Protein AF-A0A6P3I7I0-F1 (afdb_monomer_lite)

InterPro domains:
  IPR036640 ABC transporter type 1, transmembrane domain superfamily [G3DSA:1.20.1560.10] (42-127)

Sequence (130 aa):
MSDSVILRSVKKFGEDNHGFESDSSYNNDKKSKLQDEKKGGSSQVGFFRLFRFSSKIDICLMSMGSLCALLHGVAYPGVLLIFGTMTDVFIEYDMELQELSIPGKACVNNTIVWTNDSLNQNMTNGTRCG

pLDDT: mean 72.61, std 20.76, range [33.5, 97.12]

Structure (mmCIF, N/CA/C/O backbone):
data_AF-A0A6P3I7I0-F1
#
_entry.id   AF-A0A6P3I7I0-F1
#
loop_
_atom_site.group_PDB
_atom_site.id
_atom_site.type_symbol
_atom_site.label_atom_id
_atom_site.label_alt_id
_atom_site.label_comp_id
_atom_site.label_asym_id
_atom_site.label_entity_id
_atom_site.label_seq_id
_atom_site.pdbx_PDB_ins_code
_atom_site.Cartn_x
_atom_site.Cartn_y
_atom_site.Cartn_z
_atom_site.occupancy
_atom_site.B_iso_or_equiv
_atom_site.auth_seq_id
_atom_site.auth_comp_id
_atom_site.auth_asym_id
_atom_site.auth_atom_id
_atom_site.pdbx_PDB_model_num
ATOM 1 N N . MET A 1 1 ? -1.823 -31.974 49.900 1.00 43.22 1 MET A N 1
ATOM 2 C CA . MET A 1 1 ? -1.615 -32.634 48.596 1.00 43.22 1 MET A CA 1
ATOM 3 C C . MET A 1 1 ? -1.331 -31.533 47.602 1.00 43.22 1 MET A C 1
ATOM 5 O O . MET A 1 1 ? -2.140 -30.626 47.492 1.00 43.22 1 MET A O 1
ATOM 9 N N . SER A 1 2 ? -0.134 -31.533 47.029 1.00 45.78 2 SER A N 1
ATOM 10 C CA . SER A 1 2 ? 0.363 -30.468 46.161 1.00 45.78 2 SER A CA 1
ATOM 11 C C . SER A 1 2 ? -0.192 -30.670 44.753 1.00 45.78 2 SER A C 1
ATOM 13 O O . SER A 1 2 ? 0.120 -31.684 44.131 1.00 45.78 2 SER A O 1
ATOM 15 N N . ASP A 1 3 ? -1.012 -29.742 44.263 1.00 52.38 3 ASP A N 1
ATOM 16 C CA . ASP A 1 3 ? -1.465 -29.758 42.872 1.00 52.38 3 ASP A CA 1
ATOM 17 C C . ASP A 1 3 ? -0.254 -29.570 41.949 1.00 52.38 3 ASP A C 1
ATOM 19 O O . ASP A 1 3 ? 0.486 -28.587 42.038 1.00 52.38 3 ASP A O 1
ATOM 23 N N . SER A 1 4 ? -0.007 -30.556 41.088 1.00 59.31 4 SER A N 1
ATOM 24 C CA . SER A 1 4 ? 1.092 -30.532 40.128 1.00 59.31 4 SER A CA 1
ATOM 25 C C . SER A 1 4 ? 0.861 -29.422 39.103 1.00 59.31 4 SER A C 1
ATOM 27 O O . SER A 1 4 ? -0.061 -29.499 38.288 1.00 59.31 4 SER A O 1
ATOM 29 N N . VAL A 1 5 ? 1.712 -28.398 39.123 1.00 60.97 5 VAL A N 1
ATOM 30 C CA . VAL A 1 5 ? 1.717 -27.329 38.121 1.00 60.97 5 VAL A CA 1
ATOM 31 C C . VAL A 1 5 ? 2.202 -27.910 36.792 1.00 60.97 5 VAL A C 1
ATOM 33 O O . VAL A 1 5 ? 3.383 -28.211 36.622 1.00 60.97 5 VAL A O 1
ATOM 36 N N . ILE A 1 6 ? 1.288 -28.076 35.836 1.00 61.91 6 ILE A N 1
ATOM 37 C CA . ILE A 1 6 ? 1.632 -28.447 34.461 1.00 61.91 6 ILE A CA 1
ATOM 38 C C . ILE A 1 6 ? 2.199 -27.203 33.773 1.00 61.91 6 ILE A C 1
ATOM 40 O O . ILE A 1 6 ? 1.460 -26.361 33.262 1.00 61.91 6 ILE A O 1
ATOM 44 N N . LEU A 1 7 ? 3.526 -27.082 33.747 1.00 60.34 7 LEU A N 1
ATOM 45 C CA . LEU A 1 7 ? 4.205 -26.125 32.880 1.00 60.34 7 LEU A CA 1
ATOM 46 C C . LEU A 1 7 ? 4.083 -26.621 31.435 1.00 60.34 7 LEU A C 1
ATOM 48 O O . LEU A 1 7 ? 4.821 -27.503 30.993 1.00 60.34 7 LEU A O 1
ATOM 52 N N . ARG A 1 8 ? 3.125 -26.064 30.685 1.00 60.41 8 ARG A N 1
ATOM 53 C CA . ARG A 1 8 ? 3.056 -26.247 29.233 1.00 60.41 8 ARG A CA 1
ATOM 54 C C . ARG A 1 8 ? 4.246 -25.500 28.624 1.00 60.41 8 ARG A C 1
ATOM 56 O O . ARG A 1 8 ? 4.187 -24.293 28.419 1.00 60.41 8 ARG A O 1
ATOM 63 N N . SER A 1 9 ? 5.336 -26.229 28.388 1.00 60.62 9 SER A N 1
ATOM 64 C CA . SER A 1 9 ? 6.484 -25.756 27.612 1.00 60.62 9 SER A CA 1
ATOM 65 C C . SER A 1 9 ? 5.976 -25.195 26.287 1.00 60.62 9 SER A C 1
ATOM 67 O O . SER A 1 9 ? 5.319 -25.898 25.514 1.00 60.62 9 SER A O 1
ATOM 69 N N . VAL A 1 10 ? 6.220 -23.907 26.059 1.00 60.34 10 VAL A N 1
ATOM 70 C CA . VAL A 1 10 ? 5.887 -23.235 24.807 1.00 60.34 10 VAL A CA 1
ATOM 71 C C . VAL A 1 10 ? 6.867 -23.776 23.768 1.00 60.34 10 VAL A C 1
ATOM 73 O O . VAL A 1 10 ? 7.985 -23.284 23.621 1.00 60.34 10 VAL A O 1
ATOM 76 N N . LYS A 1 11 ? 6.498 -24.883 23.114 1.00 53.81 11 LYS A N 1
ATOM 77 C CA . LYS A 1 11 ? 7.267 -25.439 22.002 1.00 53.81 11 LYS A CA 1
ATOM 78 C C . LYS A 1 11 ? 7.316 -24.359 20.924 1.00 53.81 11 LYS A C 1
ATOM 80 O O . LYS A 1 11 ? 6.269 -23.938 20.443 1.00 53.81 11 LYS A O 1
ATOM 85 N N . LYS A 1 12 ? 8.539 -23.891 20.645 1.00 47.97 12 LYS A N 1
ATOM 86 C CA . LYS A 1 12 ? 8.916 -22.922 19.608 1.00 47.97 12 LYS A CA 1
ATOM 87 C C . LYS A 1 12 ? 7.903 -22.882 18.460 1.00 47.97 12 LYS A C 1
ATOM 89 O O . LYS A 1 12 ? 7.793 -23.852 17.717 1.00 47.97 12 LYS A O 1
ATOM 94 N N . PHE A 1 13 ? 7.226 -21.747 18.314 1.00 48.66 13 PHE A N 1
ATOM 95 C CA . PHE A 1 13 ? 6.456 -21.413 17.123 1.00 48.66 13 PHE A CA 1
ATOM 96 C C . PHE A 1 13 ? 7.444 -20.885 16.081 1.00 48.66 13 PHE A C 1
ATOM 98 O O . PHE A 1 13 ? 7.780 -19.704 16.042 1.00 48.66 13 PHE A O 1
ATOM 105 N N . GLY A 1 14 ? 8.035 -21.817 15.350 1.00 56.94 14 GLY A N 1
ATOM 106 C CA . GLY A 1 14 ? 8.844 -21.555 14.177 1.00 56.94 14 GLY A CA 1
ATOM 107 C C . GLY A 1 14 ? 8.565 -22.684 13.203 1.00 56.94 14 GLY A C 1
ATOM 108 O O . GLY A 1 14 ? 8.728 -23.843 13.581 1.00 56.94 14 GLY A O 1
ATOM 109 N N . GLU A 1 15 ? 8.172 -22.311 11.989 1.00 49.88 15 GLU A N 1
ATOM 110 C CA . GLU A 1 15 ? 8.007 -23.180 10.821 1.00 49.88 15 GLU A CA 1
ATOM 111 C C . GLU A 1 15 ? 6.650 -23.894 10.650 1.00 49.88 15 GLU A C 1
ATOM 113 O O . GLU A 1 15 ? 6.564 -25.120 10.642 1.00 49.88 15 GLU A O 1
ATOM 118 N N . ASP A 1 16 ? 5.594 -23.134 10.373 1.00 40.19 16 ASP A N 1
ATOM 119 C CA . ASP A 1 16 ? 4.518 -23.591 9.493 1.00 40.19 16 ASP A CA 1
ATOM 120 C C . ASP A 1 16 ? 4.095 -22.471 8.531 1.00 40.19 16 ASP A C 1
ATOM 122 O O . ASP A 1 16 ? 3.417 -21.504 8.870 1.00 40.19 16 ASP A O 1
ATOM 126 N N . ASN A 1 17 ? 4.571 -22.609 7.290 1.00 51.44 17 ASN A N 1
ATOM 127 C CA . ASN A 1 17 ? 4.183 -21.818 6.131 1.00 51.44 17 ASN A CA 1
ATOM 128 C C . ASN A 1 17 ? 2.693 -22.046 5.841 1.00 51.44 17 ASN A C 1
ATOM 130 O O . ASN A 1 17 ? 2.340 -22.924 5.054 1.00 51.44 17 ASN A O 1
ATOM 134 N N . HIS A 1 18 ? 1.812 -21.252 6.445 1.00 49.75 18 HIS A N 1
ATOM 135 C CA . HIS A 1 18 ? 0.464 -21.096 5.916 1.00 49.75 18 HIS A CA 1
ATOM 136 C C . HIS A 1 18 ? 0.554 -20.171 4.700 1.00 49.75 18 HIS A C 1
ATOM 138 O O . HIS A 1 18 ? 0.543 -18.944 4.814 1.00 49.75 18 HIS A O 1
ATOM 144 N N . GLY A 1 19 ? 0.716 -20.783 3.525 1.00 46.66 19 GLY A N 1
ATOM 145 C CA . GLY A 1 19 ? 0.489 -20.113 2.252 1.00 46.66 19 GLY A CA 1
ATOM 146 C C . GLY A 1 19 ? -0.882 -19.436 2.265 1.00 46.66 19 GLY A C 1
ATOM 147 O O . GLY A 1 19 ? -1.839 -19.946 2.849 1.00 46.66 19 GLY A O 1
ATOM 148 N N . PHE A 1 20 ? -0.937 -18.248 1.672 1.00 49.19 20 PHE A N 1
ATOM 149 C CA . PHE A 1 20 ? -2.129 -17.419 1.561 1.00 49.19 20 PHE A CA 1
ATOM 150 C C . PHE A 1 20 ? -3.234 -18.174 0.805 1.00 49.19 20 PHE A C 1
ATOM 152 O O . PHE A 1 20 ? -3.222 -18.233 -0.421 1.00 49.19 20 PHE A O 1
ATOM 159 N N . GLU A 1 21 ? -4.186 -18.754 1.537 1.00 40.44 21 GLU A N 1
ATOM 160 C CA . GLU A 1 21 ? -5.436 -19.259 0.971 1.00 40.44 21 GLU A CA 1
ATOM 161 C C . GLU A 1 21 ? -6.473 -18.136 1.058 1.00 40.44 21 GLU A C 1
ATOM 163 O O . GLU A 1 21 ? -7.104 -17.896 2.088 1.00 40.44 21 GLU A O 1
ATOM 168 N N . SER A 1 22 ? -6.571 -17.373 -0.030 1.00 56.00 22 SER A N 1
ATOM 169 C CA . SER A 1 22 ? -7.690 -16.469 -0.259 1.00 56.00 22 SER A CA 1
ATOM 170 C C . SER A 1 22 ? -8.871 -17.289 -0.745 1.00 56.00 22 SER A C 1
ATOM 172 O O . SER A 1 22 ? -8.930 -17.614 -1.927 1.00 56.00 22 SER A O 1
ATOM 174 N N . ASP A 1 23 ? -9.850 -17.509 0.127 1.00 42.12 23 ASP A N 1
ATOM 175 C CA . ASP A 1 23 ? -11.219 -17.694 -0.333 1.00 42.12 23 ASP A CA 1
ATOM 176 C C . ASP A 1 23 ? -12.189 -16.831 0.476 1.00 42.12 23 ASP A C 1
ATOM 178 O O . ASP A 1 23 ? -12.424 -16.992 1.676 1.00 42.12 23 ASP A O 1
ATOM 182 N N . SER A 1 24 ? -12.725 -15.845 -0.234 1.00 49.59 24 SER A N 1
ATOM 183 C CA . SER A 1 24 ? -13.838 -15.015 0.182 1.00 49.59 24 SER A CA 1
ATOM 184 C C . SER A 1 24 ? -15.100 -15.873 0.173 1.00 49.59 24 SER A C 1
ATOM 186 O O . SER A 1 24 ? -15.666 -16.139 -0.885 1.00 49.59 24 SER A O 1
ATOM 188 N N . SER A 1 25 ? -15.594 -16.279 1.343 1.00 40.06 25 SER A N 1
ATOM 189 C CA . SER A 1 25 ? -17.006 -16.642 1.469 1.00 40.06 25 SER A CA 1
ATOM 190 C C . SER A 1 25 ? -17.519 -16.445 2.891 1.00 40.06 25 SER A C 1
ATOM 192 O O . SER A 1 25 ? -17.250 -17.212 3.814 1.00 40.06 25 SER A O 1
ATOM 194 N N . TYR A 1 26 ? -18.283 -15.368 3.055 1.00 42.41 26 TYR A N 1
ATOM 195 C CA . TYR A 1 26 ? -19.112 -15.079 4.218 1.00 42.41 26 TYR A CA 1
ATOM 196 C C . TYR A 1 26 ? -20.236 -16.128 4.307 1.00 42.41 26 TYR A C 1
ATOM 198 O O . TYR A 1 26 ? -21.332 -15.908 3.800 1.00 42.41 26 TYR A O 1
ATOM 206 N N . ASN A 1 27 ? -19.995 -17.262 4.967 1.00 33.81 27 ASN A N 1
ATOM 207 C CA . ASN A 1 27 ? -21.064 -18.203 5.310 1.00 33.81 27 ASN A CA 1
ATOM 208 C C . ASN A 1 27 ? -21.418 -18.085 6.795 1.00 33.81 27 ASN A C 1
ATOM 210 O O . ASN A 1 27 ? -20.770 -18.642 7.680 1.00 33.81 27 ASN A O 1
ATOM 214 N N . ASN A 1 28 ? -22.488 -17.329 7.061 1.00 43.69 28 ASN A N 1
ATOM 215 C CA . ASN A 1 28 ? -23.237 -17.395 8.314 1.00 43.69 28 ASN A CA 1
ATOM 216 C C . ASN A 1 28 ? -24.041 -18.705 8.342 1.00 43.69 28 ASN A C 1
ATOM 218 O O . ASN A 1 28 ? -25.265 -18.691 8.205 1.00 43.69 28 ASN A O 1
ATOM 222 N N . ASP A 1 29 ? -23.366 -19.839 8.530 1.00 35.91 29 ASP A N 1
ATOM 223 C CA . ASP A 1 29 ? -24.044 -21.121 8.698 1.00 35.91 29 ASP A CA 1
ATOM 224 C C . ASP A 1 29 ? -24.371 -21.397 10.167 1.00 35.91 29 ASP A C 1
ATOM 226 O O . ASP A 1 29 ? -23.560 -21.751 11.026 1.00 35.91 29 ASP A O 1
ATOM 230 N N . LYS A 1 30 ? -25.653 -21.191 10.433 1.00 48.28 30 LYS A N 1
ATOM 231 C CA . LYS A 1 30 ? -26.398 -21.430 11.661 1.00 48.28 30 LYS A CA 1
ATOM 232 C C . LYS A 1 30 ? -26.383 -22.925 12.011 1.00 48.28 30 LYS A C 1
ATOM 234 O O . LYS A 1 30 ? -27.283 -23.656 11.610 1.00 48.28 30 LYS A O 1
ATOM 239 N N . LYS A 1 31 ? -25.420 -23.396 12.813 1.00 35.22 31 LYS A N 1
ATOM 240 C CA . LYS A 1 31 ? -25.450 -24.769 13.359 1.00 35.22 31 LYS A CA 1
ATOM 241 C C . LYS A 1 31 ? -26.044 -24.816 14.770 1.00 35.22 31 LYS A C 1
ATOM 243 O O . LYS A 1 31 ? -25.379 -24.591 15.776 1.00 35.22 31 LYS A O 1
ATOM 248 N N . SER A 1 32 ? -27.336 -25.124 14.821 1.00 40.72 32 SER A N 1
ATOM 249 C CA . SER A 1 32 ? -28.084 -25.524 16.016 1.00 40.72 32 SER A CA 1
ATOM 250 C C . SER A 1 32 ? -27.755 -26.959 16.461 1.00 40.72 32 SER A C 1
ATOM 252 O O . SER A 1 32 ? -27.670 -27.832 15.601 1.00 40.72 32 SER A O 1
ATOM 254 N N . LYS A 1 33 ? -27.759 -27.188 17.792 1.00 41.50 33 LYS A N 1
ATOM 255 C CA . LYS A 1 33 ? -27.714 -28.476 18.540 1.00 41.50 33 LYS A CA 1
ATOM 256 C C . LYS A 1 33 ? -26.395 -29.264 18.396 1.00 41.50 33 LYS A C 1
ATOM 258 O O . LYS A 1 33 ? -25.898 -29.455 17.302 1.00 41.50 33 LYS A O 1
ATOM 263 N N . LEU A 1 34 ? -25.765 -29.760 19.461 1.00 33.50 34 LEU A N 1
ATOM 264 C CA . LEU A 1 34 ? -26.308 -30.578 20.548 1.00 33.50 34 LEU A CA 1
ATOM 265 C C . LEU A 1 34 ? -25.331 -30.525 21.747 1.00 33.50 34 LEU A C 1
ATOM 267 O O . LEU A 1 34 ? -24.123 -30.459 21.540 1.00 33.50 34 LEU A O 1
ATOM 271 N N . GLN A 1 35 ? -25.853 -30.551 22.975 1.00 48.88 35 GLN A N 1
ATOM 272 C CA . GLN A 1 35 ? -25.064 -30.787 24.190 1.00 48.88 35 GLN A CA 1
ATOM 273 C C . GLN A 1 35 ? -24.403 -32.172 24.128 1.00 48.88 35 GLN A C 1
ATOM 275 O O . GLN A 1 35 ? -25.089 -33.137 23.799 1.00 48.88 35 GLN A O 1
ATOM 280 N N . ASP A 1 36 ? -23.134 -32.269 24.521 1.00 38.41 36 ASP A N 1
ATOM 281 C CA . ASP A 1 36 ? -22.630 -33.447 25.226 1.00 38.41 36 ASP A CA 1
ATOM 282 C C . ASP A 1 36 ? -21.682 -32.998 26.343 1.00 38.41 36 ASP A C 1
ATOM 284 O O . ASP A 1 36 ? -20.893 -32.059 26.209 1.00 38.41 36 ASP A O 1
ATOM 288 N N . GLU A 1 37 ? -21.896 -33.604 27.497 1.00 50.06 37 GLU A N 1
ATOM 289 C CA . GLU A 1 37 ? -21.484 -33.178 28.821 1.00 50.06 37 GLU A CA 1
ATOM 290 C C . GLU A 1 37 ? -20.186 -33.901 29.237 1.00 50.06 37 GLU A C 1
ATOM 292 O O . GLU A 1 37 ? -19.997 -35.070 28.921 1.00 50.06 37 GLU A O 1
ATOM 297 N N . LYS A 1 38 ? -19.378 -33.233 30.080 1.00 43.88 38 LYS A N 1
ATOM 298 C CA . LYS A 1 38 ? -18.326 -33.763 30.989 1.00 43.88 38 LYS A CA 1
ATOM 299 C C . LYS A 1 38 ? -16.861 -33.753 30.511 1.00 43.88 38 LYS A C 1
ATOM 301 O O . LYS A 1 38 ? -16.352 -34.737 29.988 1.00 43.88 38 LYS A O 1
ATOM 306 N N . LYS A 1 39 ? -16.099 -32.754 30.989 1.00 39.28 39 LYS A N 1
ATOM 307 C CA . LYS A 1 39 ? -15.217 -32.858 32.188 1.00 39.28 39 LYS A CA 1
ATOM 308 C C . LYS A 1 39 ? -14.341 -31.601 32.340 1.00 39.28 39 LYS A C 1
ATOM 310 O O . LYS A 1 39 ? -13.573 -31.276 31.448 1.00 39.28 39 LYS A O 1
ATOM 315 N N . GLY A 1 40 ? -14.406 -30.966 33.515 1.00 39.38 40 GLY A N 1
ATOM 316 C CA . GLY A 1 40 ? -13.529 -29.860 33.932 1.00 39.38 40 GLY A CA 1
ATOM 317 C C . GLY A 1 40 ? -14.157 -28.483 33.718 1.00 39.38 40 GLY A C 1
ATOM 318 O O . GLY A 1 40 ? -14.096 -27.933 32.628 1.00 39.38 40 GLY A O 1
ATOM 319 N N . GLY A 1 41 ? -14.793 -27.939 34.758 1.00 46.28 41 GLY A N 1
ATOM 320 C CA . GLY A 1 41 ? -15.574 -26.703 34.704 1.00 46.28 41 GLY A CA 1
ATOM 321 C C . GLY A 1 41 ? -14.743 -25.433 34.521 1.00 46.28 41 GLY A C 1
ATOM 322 O O . GLY A 1 41 ? -14.589 -24.659 35.461 1.00 46.28 41 GLY A O 1
ATOM 323 N N . SER A 1 42 ? -14.274 -25.164 33.306 1.00 57.62 42 SER A N 1
ATOM 324 C CA . SER A 1 42 ? -14.065 -23.789 32.864 1.00 57.62 42 SER A CA 1
ATOM 325 C C . SER A 1 42 ? -15.371 -23.321 32.230 1.00 57.62 42 SER A C 1
ATOM 327 O O . SER A 1 42 ? -15.810 -23.818 31.197 1.00 57.62 42 SER A O 1
ATOM 329 N N . SER A 1 43 ? -16.061 -22.403 32.906 1.00 62.91 43 SER A N 1
ATOM 330 C CA . SER A 1 43 ? -17.281 -21.791 32.383 1.00 62.91 43 SER A CA 1
ATOM 331 C C . SER A 1 43 ? -16.917 -21.028 31.105 1.00 62.91 43 SER A C 1
ATOM 333 O O . SER A 1 43 ? -16.390 -19.917 31.166 1.00 62.91 43 SER A O 1
ATOM 335 N N . GLN A 1 44 ? -17.088 -21.663 29.942 1.00 69.69 44 GLN A N 1
ATOM 336 C CA . GLN A 1 44 ? -16.712 -21.090 28.655 1.00 69.69 44 GLN A CA 1
ATOM 337 C C . GLN A 1 44 ? -17.724 -19.998 28.303 1.00 69.69 44 GLN A C 1
ATOM 339 O O . GLN A 1 44 ? -18.823 -20.253 27.812 1.00 69.69 44 GLN A O 1
ATOM 344 N N . VAL A 1 45 ? -17.372 -18.755 28.619 1.00 82.56 45 VAL A N 1
ATOM 345 C CA . VAL A 1 45 ? -18.163 -17.581 28.251 1.00 82.56 45 VAL A CA 1
ATOM 346 C C . VAL A 1 45 ? -17.893 -17.210 26.794 1.00 82.56 45 VAL A C 1
ATOM 348 O O . VAL A 1 45 ? -16.761 -17.269 26.322 1.00 82.56 45 VAL A O 1
ATOM 351 N N . GLY A 1 46 ? -18.939 -16.816 26.066 1.00 84.19 46 GLY A N 1
ATOM 352 C CA . GLY A 1 46 ? -18.783 -16.323 24.696 1.00 84.19 46 GLY A CA 1
ATOM 353 C C . GLY A 1 46 ? -17.966 -15.027 24.646 1.00 84.19 46 GLY A C 1
ATOM 354 O O . GLY A 1 46 ? -18.105 -14.184 25.531 1.00 84.19 46 GLY A O 1
ATOM 355 N N . PHE A 1 47 ? -17.168 -14.842 23.589 1.00 83.44 47 PHE A N 1
ATOM 356 C CA . PHE A 1 47 ? -16.245 -13.708 23.425 1.00 83.44 47 PHE A CA 1
ATOM 357 C C . PHE A 1 47 ? -16.924 -12.337 23.605 1.00 83.44 47 PHE A C 1
ATOM 359 O O . PHE A 1 47 ? -16.448 -11.482 24.345 1.00 83.44 47 PHE A O 1
ATOM 366 N N . PHE A 1 48 ? -18.117 -12.158 23.035 1.00 83.12 48 PHE A N 1
ATOM 367 C CA . PHE A 1 48 ? -18.880 -10.911 23.161 1.00 83.12 48 PHE A CA 1
ATOM 368 C C . PHE A 1 48 ? -19.361 -10.613 24.590 1.00 83.12 48 PHE A C 1
ATOM 370 O O . PHE A 1 48 ? -19.609 -9.456 24.924 1.00 83.12 48 PHE A O 1
ATOM 377 N N . ARG A 1 49 ? -19.466 -11.622 25.472 1.00 84.94 49 ARG A N 1
ATOM 378 C CA . ARG A 1 49 ? -19.821 -11.398 26.884 1.00 84.94 49 ARG A CA 1
ATOM 379 C C . ARG A 1 49 ? -18.682 -10.770 27.686 1.00 84.94 49 ARG A C 1
ATOM 381 O O . ARG A 1 49 ? -18.979 -10.206 28.740 1.00 84.94 49 ARG A O 1
ATOM 388 N N . LEU A 1 50 ? -17.435 -10.825 27.206 1.00 87.06 50 LEU A N 1
ATOM 389 C CA . LEU A 1 50 ? -16.311 -10.138 27.852 1.00 87.06 50 LEU A CA 1
ATOM 390 C C . LEU A 1 50 ? -16.431 -8.610 27.740 1.00 87.06 50 LEU A C 1
ATOM 392 O O . LEU A 1 50 ? -16.053 -7.904 28.668 1.00 87.06 50 LEU A O 1
ATOM 396 N N . PHE A 1 51 ? -17.058 -8.097 26.678 1.00 86.00 51 PHE A N 1
ATOM 397 C CA . PHE A 1 51 ? -17.253 -6.656 26.462 1.00 86.00 51 PHE A CA 1
ATOM 398 C C . PHE A 1 51 ? -18.485 -6.076 27.168 1.00 86.00 51 PHE A C 1
ATOM 400 O O . PHE A 1 51 ? -18.860 -4.933 26.929 1.00 86.00 51 PHE A O 1
ATOM 407 N N . ARG A 1 52 ? -19.126 -6.828 28.072 1.00 85.31 52 ARG A N 1
ATOM 408 C CA . ARG A 1 52 ? -20.370 -6.400 28.736 1.00 85.31 52 ARG A CA 1
ATOM 409 C C . ARG A 1 52 ? -20.214 -5.169 29.641 1.00 85.31 52 ARG A C 1
ATOM 411 O O . ARG A 1 52 ? -21.209 -4.513 29.924 1.00 85.31 52 ARG A O 1
ATOM 418 N N . PHE A 1 53 ? -18.996 -4.857 30.078 1.00 86.12 53 PHE A N 1
ATOM 419 C CA . PHE A 1 53 ? -18.689 -3.659 30.871 1.00 86.12 53 PHE A CA 1
ATOM 420 C C . PHE A 1 53 ? -18.150 -2.490 30.036 1.00 86.12 53 PHE A C 1
ATOM 422 O O . PHE A 1 53 ? -17.813 -1.452 30.592 1.00 86.12 53 PHE A O 1
ATOM 429 N N . SER A 1 54 ? -18.050 -2.657 28.717 1.00 86.06 54 SER A N 1
ATOM 430 C CA . SER A 1 54 ? -17.476 -1.658 27.822 1.00 86.06 54 SER A CA 1
ATOM 431 C C . SER A 1 54 ? -18.466 -0.508 27.600 1.00 86.06 54 SER A C 1
ATOM 433 O O . SER A 1 54 ? -19.628 -0.730 27.245 1.00 86.06 54 SER A O 1
ATOM 435 N N . SER A 1 55 ? -18.021 0.725 27.846 1.00 90.25 55 SER A N 1
ATOM 436 C CA . SER A 1 55 ? -18.816 1.939 27.642 1.00 90.25 55 SER A CA 1
ATOM 437 C C . SER A 1 55 ? -18.829 2.354 26.168 1.00 90.25 55 SER A C 1
ATOM 439 O O . SER A 1 55 ? -17.976 1.948 25.386 1.00 90.25 55 SER A O 1
ATOM 441 N N . LYS A 1 56 ? -19.760 3.227 25.756 1.00 90.31 56 LYS A N 1
ATOM 442 C CA . LYS A 1 56 ? -19.868 3.681 24.350 1.00 90.31 56 LYS A CA 1
ATOM 443 C C . LYS A 1 56 ? -18.557 4.269 23.803 1.00 90.31 56 LYS A C 1
ATOM 445 O O . LYS A 1 56 ? -18.270 4.120 22.620 1.00 90.31 56 LYS A O 1
ATOM 450 N N . ILE A 1 57 ? -17.773 4.919 24.665 1.00 93.81 57 ILE A N 1
ATOM 451 C CA . ILE A 1 57 ? -16.453 5.467 24.326 1.00 93.81 57 ILE A CA 1
ATOM 452 C C . ILE A 1 57 ? -15.450 4.336 24.066 1.00 93.81 57 ILE A C 1
ATOM 454 O O . ILE A 1 57 ? -14.737 4.383 23.071 1.00 93.81 57 ILE A O 1
ATOM 458 N N . ASP A 1 58 ? -15.448 3.292 24.893 1.00 93.50 58 ASP A N 1
ATOM 459 C CA . ASP A 1 58 ? -14.552 2.142 24.746 1.00 93.50 58 ASP A CA 1
ATOM 460 C C . ASP A 1 58 ? -14.832 1.385 23.441 1.00 93.50 58 ASP A C 1
ATOM 462 O O . ASP A 1 58 ? -13.903 1.076 22.698 1.00 93.50 58 ASP A O 1
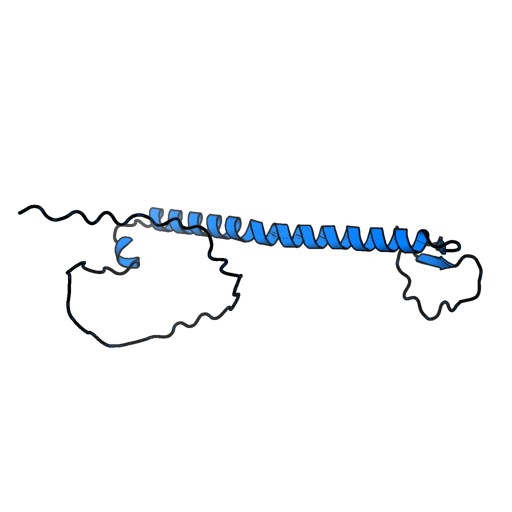ATOM 466 N N . ILE A 1 59 ? -16.111 1.171 23.099 1.00 91.94 59 ILE A N 1
ATOM 467 C CA . ILE A 1 59 ? -16.497 0.583 21.805 1.00 91.94 59 ILE A CA 1
ATOM 468 C C . ILE A 1 59 ? -16.004 1.451 20.633 1.00 91.94 59 ILE A C 1
ATOM 470 O O . ILE A 1 59 ? -15.509 0.915 19.642 1.00 91.94 59 ILE A O 1
ATOM 474 N N . CYS A 1 60 ? -16.114 2.780 20.734 1.00 95.44 60 CYS A N 1
ATOM 475 C CA . CYS A 1 60 ? -15.635 3.704 19.701 1.00 95.44 60 CYS A CA 1
ATOM 476 C C . CYS A 1 60 ? -14.106 3.646 19.538 1.00 95.44 60 CYS A C 1
ATOM 478 O O . CYS A 1 60 ? -13.586 3.623 18.425 1.00 95.44 60 CYS A O 1
ATOM 480 N N . LEU A 1 61 ? -13.369 3.565 20.646 1.00 95.06 61 LEU A N 1
ATOM 481 C CA . LEU A 1 61 ? -11.912 3.430 20.623 1.00 95.06 61 LEU A CA 1
ATOM 482 C C . LEU A 1 61 ? -11.482 2.085 20.018 1.00 95.06 61 LEU A C 1
ATOM 484 O O . LEU A 1 61 ? -10.555 2.042 19.208 1.00 95.06 61 LEU A O 1
ATOM 488 N N . MET A 1 62 ? -12.183 0.995 20.349 1.00 94.69 62 MET A N 1
ATOM 489 C CA . MET A 1 62 ? -11.921 -0.331 19.781 1.00 94.69 62 MET A CA 1
ATOM 490 C C . MET A 1 62 ? -12.201 -0.394 18.276 1.00 94.69 62 MET A C 1
ATOM 492 O O . MET A 1 62 ? -11.430 -1.021 17.543 1.00 94.69 62 MET A O 1
ATOM 496 N N . SER A 1 63 ? -13.264 0.257 17.792 1.00 95.50 63 SER A N 1
ATOM 497 C CA . SER A 1 63 ? -13.549 0.309 16.354 1.00 95.50 63 SER A CA 1
ATOM 498 C C . SER A 1 63 ? -12.501 1.134 15.607 1.00 95.50 63 SER A C 1
ATOM 500 O O . SER A 1 63 ? -11.996 0.679 14.583 1.00 95.50 63 SER A O 1
ATOM 502 N N . MET A 1 64 ? -12.092 2.284 16.151 1.00 96.69 64 MET A N 1
ATOM 503 C CA . MET A 1 64 ? -11.049 3.125 15.556 1.00 96.69 64 MET A CA 1
ATOM 504 C C . MET A 1 64 ? -9.698 2.399 15.483 1.00 96.69 64 MET A C 1
ATOM 506 O O . MET A 1 64 ? -9.026 2.426 14.451 1.00 96.69 64 MET A O 1
ATOM 510 N N . GLY A 1 65 ? -9.322 1.694 16.555 1.00 96.94 65 GLY A N 1
ATOM 511 C CA . GLY A 1 65 ? -8.114 0.870 16.583 1.00 96.94 65 GLY A CA 1
ATOM 512 C C . GLY A 1 65 ? -8.171 -0.280 15.577 1.00 96.94 65 GLY A C 1
ATOM 513 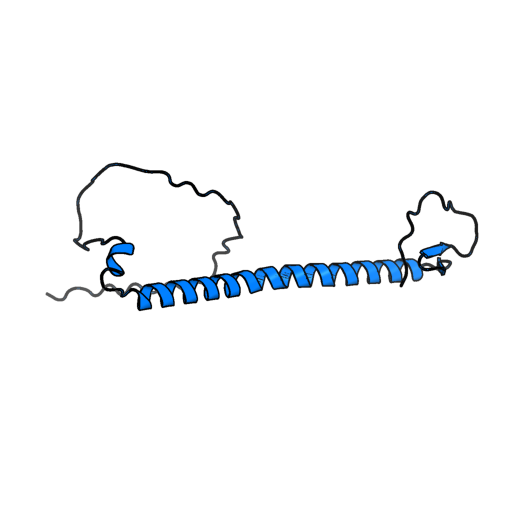O O . GLY A 1 65 ? -7.191 -0.533 14.881 1.00 96.94 65 GLY A O 1
ATOM 514 N N . SER A 1 66 ? -9.332 -0.924 15.436 1.00 96.31 66 SER A N 1
ATOM 515 C CA . SER A 1 66 ? -9.533 -1.995 14.452 1.00 96.31 66 SER A CA 1
ATOM 516 C C . SER A 1 66 ? -9.424 -1.478 13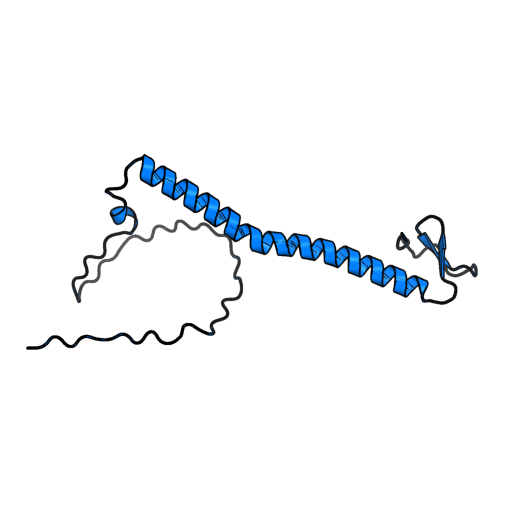.016 1.00 96.31 66 SER A C 1
ATOM 518 O O . SER A 1 66 ? -8.770 -2.109 12.192 1.00 96.31 66 SER A O 1
ATOM 520 N N . LEU A 1 67 ? -9.998 -0.308 12.714 1.00 96.62 67 LEU A N 1
ATOM 521 C CA . LEU A 1 67 ? -9.864 0.336 11.402 1.00 96.62 67 LEU A CA 1
ATOM 522 C C . LEU A 1 67 ? -8.403 0.675 11.089 1.00 96.62 67 LEU A C 1
ATOM 524 O O . LEU A 1 67 ? -7.922 0.380 9.998 1.00 96.62 67 LEU A O 1
ATOM 528 N N . CYS A 1 68 ? -7.679 1.238 12.057 1.00 96.00 68 CYS A N 1
ATOM 529 C CA . CYS A 1 68 ? -6.255 1.531 11.911 1.00 96.00 68 CYS A CA 1
ATOM 530 C C . CYS A 1 68 ? -5.433 0.254 11.671 1.00 96.00 68 CYS A C 1
ATOM 532 O O . CYS A 1 68 ? -4.601 0.216 10.766 1.00 96.00 68 CYS A O 1
ATOM 534 N N . ALA A 1 69 ? -5.714 -0.816 12.420 1.00 97.12 69 ALA A N 1
ATOM 535 C CA . ALA A 1 69 ? -5.053 -2.107 12.253 1.00 97.12 69 ALA A CA 1
ATOM 536 C C . ALA A 1 69 ? -5.322 -2.724 10.872 1.00 97.12 69 ALA A C 1
ATOM 538 O O . ALA A 1 69 ? -4.401 -3.264 10.264 1.00 97.12 69 ALA A O 1
ATOM 539 N N . LEU A 1 70 ? -6.547 -2.604 10.349 1.00 96.00 70 LEU A N 1
ATOM 540 C CA . LEU A 1 70 ? -6.881 -3.049 8.994 1.00 96.00 70 LEU A CA 1
ATOM 541 C C . LEU A 1 70 ? -6.096 -2.267 7.937 1.00 96.00 70 LEU A C 1
ATOM 543 O O . LEU A 1 70 ? -5.489 -2.877 7.061 1.00 96.00 70 LEU A O 1
ATOM 547 N N . LEU A 1 71 ? -6.055 -0.936 8.038 1.00 95.88 71 LEU A N 1
ATOM 548 C CA . LEU A 1 71 ? -5.290 -0.098 7.108 1.00 95.88 71 LEU A CA 1
ATOM 549 C C . LEU A 1 71 ? -3.794 -0.431 7.146 1.00 95.88 71 LEU A C 1
ATOM 551 O O . LEU A 1 71 ? -3.177 -0.607 6.097 1.00 95.88 71 LEU A O 1
ATOM 555 N N . HIS A 1 72 ? -3.223 -0.586 8.342 1.00 95.12 72 HIS A N 1
ATOM 556 C CA . HIS A 1 72 ? -1.833 -1.013 8.500 1.00 95.12 72 HIS A CA 1
ATOM 557 C C . HIS A 1 72 ? -1.584 -2.424 7.958 1.00 95.12 72 HIS A C 1
ATOM 559 O O . HIS A 1 72 ? -0.537 -2.667 7.361 1.00 95.12 72 HIS A O 1
ATOM 565 N N . GLY A 1 73 ? -2.542 -3.336 8.122 1.00 94.88 73 GLY A N 1
ATOM 566 C CA . GLY A 1 73 ? -2.469 -4.682 7.560 1.00 94.88 73 GLY A CA 1
ATOM 567 C C . GLY A 1 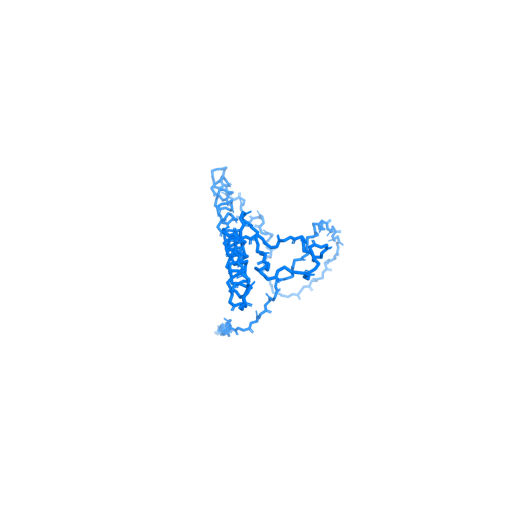73 ? -2.460 -4.679 6.030 1.00 94.88 73 GLY A C 1
ATOM 568 O O . GLY A 1 73 ? -1.672 -5.402 5.427 1.00 94.88 73 GLY A O 1
ATOM 569 N N . VAL A 1 74 ? -3.280 -3.833 5.396 1.00 96.06 74 VAL A N 1
ATOM 570 C CA . VAL A 1 74 ? -3.377 -3.721 3.926 1.00 96.06 74 VAL A CA 1
ATOM 571 C C . VAL A 1 74 ? -2.213 -2.928 3.318 1.00 96.06 74 VAL A C 1
ATOM 573 O O . VAL A 1 74 ? -1.895 -3.105 2.142 1.00 96.06 74 VAL A O 1
ATOM 576 N N . ALA A 1 75 ? -1.511 -2.104 4.099 1.00 95.69 75 ALA A N 1
ATOM 577 C CA . ALA A 1 75 ? -0.350 -1.365 3.606 1.00 95.69 75 ALA A CA 1
ATOM 578 C C . ALA A 1 75 ? 0.741 -2.296 3.043 1.00 95.69 75 ALA A C 1
ATOM 580 O O . ALA A 1 75 ? 1.328 -1.989 2.009 1.00 95.69 75 ALA A O 1
ATOM 581 N N . TYR A 1 76 ? 0.976 -3.453 3.670 1.00 90.81 76 TYR A N 1
ATOM 582 C CA . TYR A 1 76 ? 2.008 -4.400 3.235 1.00 90.81 76 TYR A CA 1
ATOM 583 C C . TYR A 1 76 ? 1.743 -5.018 1.843 1.00 90.81 76 TYR A C 1
ATOM 585 O O . TYR A 1 76 ? 2.603 -4.878 0.970 1.00 90.81 76 TYR A O 1
ATOM 593 N N . PRO A 1 77 ? 0.569 -5.622 1.554 1.00 93.94 77 PRO A N 1
ATOM 594 C CA . PRO A 1 77 ? 0.236 -6.048 0.192 1.00 93.94 77 PRO A CA 1
ATOM 595 C C . PRO A 1 77 ? 0.096 -4.866 -0.783 1.00 93.94 77 PRO A C 1
ATOM 597 O O . PRO A 1 77 ? 0.382 -5.019 -1.967 1.00 93.94 77 PRO A O 1
ATOM 600 N N . GLY A 1 78 ? -0.278 -3.671 -0.311 1.00 95.75 78 GLY A N 1
ATOM 601 C CA . GLY A 1 78 ? -0.287 -2.460 -1.139 1.00 95.75 78 GLY A CA 1
ATOM 602 C C . GLY A 1 78 ? 1.105 -2.078 -1.659 1.00 95.75 78 GLY A C 1
ATOM 603 O O . GLY A 1 78 ? 1.256 -1.755 -2.836 1.00 95.75 78 GLY A O 1
ATOM 604 N N . VAL A 1 79 ? 2.139 -2.181 -0.818 1.00 96.25 79 VAL A N 1
ATOM 605 C CA . VAL A 1 79 ? 3.536 -1.956 -1.233 1.00 96.25 79 VAL A CA 1
ATOM 606 C C . VAL A 1 79 ? 3.973 -2.966 -2.296 1.00 96.25 79 VAL A C 1
ATOM 608 O O . VAL A 1 79 ? 4.691 -2.588 -3.221 1.00 96.25 79 VAL A O 1
ATOM 611 N N . LEU A 1 80 ? 3.503 -4.216 -2.227 1.00 95.81 80 LEU A N 1
ATOM 612 C CA . LEU A 1 80 ? 3.786 -5.222 -3.255 1.00 95.81 80 LEU A CA 1
ATOM 613 C C . LEU A 1 80 ? 3.232 -4.816 -4.630 1.00 95.81 80 LEU A C 1
ATOM 615 O O . LEU A 1 80 ? 3.917 -5.005 -5.631 1.00 95.81 80 LEU A O 1
ATOM 619 N N . LEU A 1 81 ? 2.038 -4.215 -4.694 1.00 96.31 81 LEU A N 1
ATOM 620 C CA . LEU A 1 81 ? 1.478 -3.716 -5.958 1.00 96.31 81 LEU A CA 1
ATOM 621 C C . LEU A 1 81 ? 2.321 -2.583 -6.549 1.00 96.31 81 LEU A C 1
ATOM 623 O O . LEU A 1 81 ? 2.619 -2.598 -7.740 1.00 96.31 81 LEU A O 1
ATOM 627 N N . ILE A 1 82 ? 2.746 -1.631 -5.714 1.00 97.06 82 ILE A N 1
ATOM 628 C CA . ILE A 1 82 ? 3.623 -0.532 -6.147 1.00 97.06 82 ILE A CA 1
ATOM 629 C C . ILE A 1 82 ? 4.937 -1.104 -6.686 1.00 97.06 82 ILE A C 1
ATOM 631 O O . ILE A 1 82 ? 5.387 -0.726 -7.767 1.00 97.06 82 ILE A O 1
ATOM 635 N N . PHE A 1 83 ? 5.527 -2.058 -5.964 1.00 96.50 83 PHE A N 1
ATOM 636 C CA . PHE A 1 83 ? 6.735 -2.741 -6.408 1.00 96.50 83 PHE A CA 1
ATOM 637 C C . PHE A 1 83 ? 6.533 -3.480 -7.740 1.00 96.50 83 PHE A C 1
ATOM 639 O O . PHE A 1 83 ? 7.407 -3.406 -8.600 1.00 96.50 83 PHE A O 1
ATOM 646 N N . GLY A 1 84 ? 5.379 -4.121 -7.947 1.00 96.38 84 GLY A N 1
ATOM 647 C CA . GLY A 1 84 ? 5.014 -4.735 -9.226 1.00 96.38 84 GLY A CA 1
ATOM 648 C C . GLY A 1 84 ? 5.043 -3.721 -10.369 1.00 96.38 84 GLY A C 1
ATOM 649 O O . GLY A 1 84 ? 5.781 -3.907 -11.328 1.00 96.38 84 GLY A O 1
ATOM 650 N N . THR A 1 85 ? 4.362 -2.582 -10.206 1.00 95.88 85 THR A N 1
ATOM 651 C CA . THR A 1 85 ? 4.343 -1.531 -11.243 1.00 95.88 85 THR A CA 1
ATOM 652 C C . THR A 1 85 ? 5.720 -0.929 -11.528 1.00 95.88 85 THR A C 1
ATOM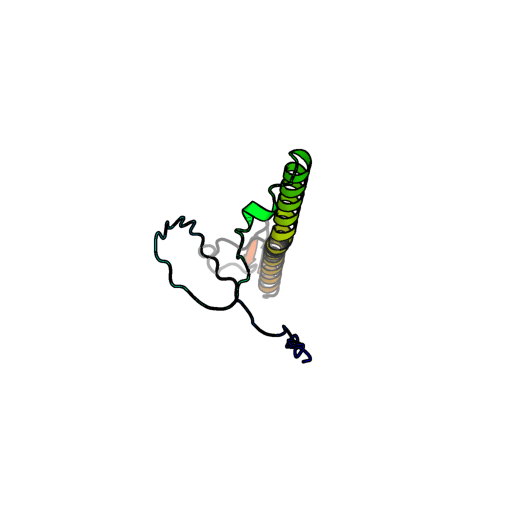 654 O O . THR A 1 85 ? 6.020 -0.586 -12.665 1.00 95.88 85 THR A O 1
ATOM 657 N N . MET A 1 86 ? 6.582 -0.818 -10.512 1.00 96.62 86 MET A N 1
ATOM 658 C CA . MET A 1 86 ? 7.969 -0.380 -10.701 1.00 96.62 86 MET A CA 1
ATOM 659 C C . MET A 1 86 ? 8.795 -1.432 -11.446 1.00 96.62 86 MET A C 1
ATOM 661 O O . MET A 1 86 ? 9.623 -1.090 -12.286 1.00 96.62 86 MET A O 1
ATOM 665 N N . THR A 1 87 ? 8.561 -2.712 -11.154 1.00 96.88 87 THR A N 1
ATOM 666 C CA . THR A 1 87 ? 9.239 -3.828 -11.821 1.00 96.88 87 THR A CA 1
ATOM 667 C C . THR A 1 87 ? 8.859 -3.893 -13.298 1.00 96.88 87 THR A C 1
ATOM 669 O O . THR A 1 87 ? 9.743 -4.089 -14.127 1.00 96.88 87 THR A O 1
ATOM 672 N N . ASP A 1 88 ? 7.593 -3.646 -13.640 1.00 94.81 88 ASP A N 1
ATOM 673 C CA . ASP A 1 88 ? 7.138 -3.599 -15.035 1.00 94.81 88 ASP A CA 1
ATOM 674 C C . ASP A 1 88 ? 7.900 -2.542 -15.851 1.00 94.81 88 ASP A C 1
ATOM 676 O O . ASP A 1 88 ? 8.334 -2.818 -16.967 1.00 94.81 88 ASP A O 1
ATOM 680 N N . VAL A 1 89 ? 8.150 -1.359 -15.273 1.00 92.81 89 VAL A N 1
ATOM 681 C CA . VAL A 1 89 ? 8.947 -0.304 -15.928 1.00 92.81 89 VAL A CA 1
ATOM 682 C C . VAL A 1 89 ? 10.396 -0.746 -16.142 1.00 92.81 89 VAL A C 1
ATOM 684 O O . VAL A 1 89 ? 10.967 -0.486 -17.198 1.00 92.81 89 VAL A O 1
ATOM 687 N N . PHE A 1 90 ? 11.004 -1.428 -15.167 1.00 94.75 90 PHE A N 1
ATOM 688 C CA . PHE A 1 90 ? 12.366 -1.942 -15.328 1.00 94.75 90 PHE A CA 1
ATOM 689 C C . PHE A 1 90 ? 12.461 -3.032 -16.394 1.00 94.75 90 PHE A C 1
ATOM 691 O O . PHE A 1 90 ? 13.448 -3.065 -17.125 1.00 94.75 90 PHE A O 1
ATOM 698 N N . ILE A 1 91 ? 11.451 -3.896 -16.500 1.00 93.81 91 ILE A N 1
ATOM 699 C CA . ILE A 1 91 ? 11.399 -4.936 -17.532 1.00 93.81 91 ILE A CA 1
ATOM 700 C C . ILE A 1 91 ? 11.264 -4.303 -18.921 1.00 93.81 91 ILE A C 1
ATOM 702 O O . ILE A 1 91 ? 12.007 -4.681 -19.824 1.00 93.81 91 ILE A O 1
ATOM 706 N N . GLU A 1 92 ? 10.362 -3.333 -19.089 1.00 90.50 92 GLU A N 1
ATOM 707 C CA . GLU A 1 92 ? 10.192 -2.620 -20.362 1.00 90.50 92 GLU A CA 1
ATOM 708 C C . GLU A 1 92 ? 11.497 -1.927 -20.784 1.00 90.50 92 GLU A C 1
ATOM 710 O O . GLU A 1 92 ? 11.939 -2.070 -21.923 1.00 90.50 92 GLU A O 1
ATOM 715 N N . TYR A 1 93 ? 12.163 -1.251 -19.843 1.00 90.81 93 TYR A N 1
ATOM 716 C CA . TYR A 1 93 ? 13.433 -0.575 -20.101 1.00 90.81 93 TYR A CA 1
ATOM 717 C C . TYR A 1 93 ? 14.569 -1.548 -20.462 1.00 90.81 93 TYR A C 1
ATOM 719 O O . TYR A 1 93 ? 15.342 -1.281 -21.383 1.00 90.81 93 TYR A O 1
ATOM 727 N N . ASP A 1 94 ? 14.681 -2.688 -19.769 1.00 92.38 94 ASP A N 1
ATOM 728 C CA . ASP A 1 94 ? 15.691 -3.703 -20.099 1.00 92.38 94 ASP A CA 1
ATOM 729 C C . ASP A 1 94 ? 15.444 -4.303 -21.490 1.00 92.38 94 ASP A C 1
ATOM 731 O O . ASP A 1 94 ? 16.377 -4.434 -22.283 1.00 92.38 94 ASP A O 1
ATOM 735 N N . MET A 1 95 ? 14.183 -4.591 -21.828 1.00 89.12 95 MET A N 1
ATOM 736 C CA . MET A 1 95 ? 13.796 -5.071 -23.155 1.00 89.12 95 MET A CA 1
ATOM 737 C C . MET A 1 95 ? 14.143 -4.053 -24.254 1.00 89.12 95 MET A C 1
ATOM 739 O O . MET A 1 95 ? 14.691 -4.443 -25.288 1.00 89.12 95 MET A O 1
ATOM 743 N N . GLU A 1 96 ? 13.878 -2.759 -24.039 1.00 88.12 96 GLU A N 1
ATOM 744 C CA . GLU A 1 96 ? 14.270 -1.691 -24.969 1.00 88.12 96 GLU A CA 1
ATOM 745 C C . GLU A 1 96 ? 15.789 -1.680 -25.201 1.00 88.12 96 GLU A C 1
ATOM 747 O O . GLU A 1 96 ? 16.247 -1.660 -26.350 1.00 88.12 96 GLU A O 1
ATOM 752 N N . LEU A 1 97 ? 16.582 -1.725 -24.126 1.00 88.69 97 LEU A N 1
ATOM 753 C CA . LEU A 1 97 ? 18.042 -1.740 -24.225 1.00 88.69 97 LEU A CA 1
ATOM 754 C C . LEU A 1 97 ? 18.567 -2.996 -24.925 1.00 88.69 97 LEU A C 1
ATOM 756 O O . LEU A 1 97 ? 19.514 -2.901 -25.710 1.00 88.69 97 LEU A O 1
ATOM 760 N N . GLN A 1 98 ? 17.967 -4.162 -24.673 1.00 88.88 98 GLN A N 1
ATOM 761 C CA . GLN A 1 98 ? 18.327 -5.399 -25.366 1.00 88.88 98 GLN A CA 1
ATOM 762 C C . GLN A 1 98 ? 18.059 -5.298 -26.872 1.00 88.88 98 GLN A C 1
ATOM 764 O O . GLN A 1 98 ? 18.914 -5.693 -27.666 1.00 88.88 98 GLN A O 1
ATOM 769 N N . GLU A 1 99 ? 16.929 -4.716 -27.275 1.00 84.56 99 GLU A N 1
ATOM 770 C CA . GLU A 1 99 ? 16.591 -4.529 -28.689 1.00 84.56 99 GLU A CA 1
ATOM 771 C C . GLU A 1 99 ? 17.527 -3.510 -29.367 1.00 84.56 99 GLU A C 1
ATOM 773 O O . GLU A 1 99 ? 17.967 -3.728 -30.497 1.00 84.56 99 GLU A O 1
ATOM 778 N N . LEU A 1 100 ? 17.896 -2.422 -28.679 1.00 83.62 100 LEU A N 1
ATOM 779 C CA . LEU A 1 100 ? 18.856 -1.426 -29.183 1.00 83.62 100 LEU A CA 1
ATOM 780 C C . LEU A 1 100 ? 20.311 -1.922 -29.197 1.00 83.62 100 LEU A C 1
ATOM 782 O O . LEU A 1 100 ? 21.127 -1.396 -29.955 1.00 83.62 100 LEU A O 1
ATOM 786 N N . SER A 1 101 ? 20.649 -2.931 -28.393 1.00 87.31 101 SER A N 1
ATOM 787 C CA . SER A 1 101 ? 21.964 -3.587 -28.418 1.00 87.31 101 SER A CA 1
ATOM 788 C C . SER A 1 101 ? 22.203 -4.354 -29.728 1.00 87.31 101 SER A C 1
ATOM 790 O O . SER A 1 101 ? 23.348 -4.544 -30.149 1.00 87.31 101 SER A O 1
ATOM 792 N N . ILE A 1 102 ? 21.130 -4.766 -30.419 1.00 83.94 102 ILE A N 1
ATOM 793 C CA . ILE A 1 102 ? 21.225 -5.439 -31.716 1.00 83.94 102 ILE A CA 1
ATOM 794 C C . ILE A 1 102 ? 21.766 -4.451 -32.766 1.00 83.94 102 ILE A C 1
ATOM 796 O O . ILE A 1 102 ? 21.160 -3.403 -33.017 1.00 83.94 102 ILE A O 1
ATOM 800 N N . PRO A 1 103 ? 22.880 -4.775 -33.450 1.00 80.38 103 PRO A N 1
ATOM 801 C CA . PRO A 1 103 ? 23.449 -3.886 -34.453 1.00 80.38 103 PRO A CA 1
ATOM 802 C C . PRO A 1 103 ? 22.461 -3.668 -35.608 1.00 80.38 103 PRO A C 1
ATOM 804 O O . PRO A 1 103 ? 21.970 -4.619 -36.214 1.00 80.38 103 PRO A O 1
ATOM 807 N N . GLY A 1 104 ? 22.186 -2.402 -35.933 1.00 77.38 104 GLY A N 1
ATOM 808 C CA . GLY A 1 104 ? 21.256 -2.021 -37.003 1.00 77.38 104 GLY A CA 1
ATOM 809 C C . GLY A 1 104 ? 19.842 -1.658 -36.538 1.00 77.38 104 GLY A C 1
ATOM 810 O O . GLY A 1 104 ? 18.994 -1.376 -37.385 1.00 77.38 104 GLY A O 1
ATOM 811 N N . LYS A 1 105 ? 19.582 -1.628 -35.228 1.00 79.25 105 LYS A N 1
ATOM 812 C CA . LYS A 1 105 ? 18.371 -1.051 -34.629 1.00 79.25 105 LYS A CA 1
ATOM 813 C C . LYS A 1 105 ? 18.635 0.369 -34.138 1.00 79.25 105 LYS A C 1
ATOM 815 O O . LYS A 1 105 ? 19.710 0.660 -33.623 1.00 79.25 105 LYS A O 1
ATOM 820 N N . ALA A 1 106 ? 17.661 1.256 -34.300 1.00 82.12 106 ALA A N 1
ATOM 821 C CA . ALA A 1 106 ? 17.712 2.608 -33.756 1.00 82.12 106 ALA A CA 1
ATOM 822 C C . ALA A 1 106 ? 16.326 3.063 -33.296 1.00 82.12 106 ALA A C 1
ATOM 824 O O . ALA A 1 106 ? 15.309 2.694 -33.883 1.00 82.12 106 ALA A O 1
ATOM 825 N N . CYS A 1 107 ? 16.298 3.902 -32.263 1.00 84.31 107 CYS A N 1
ATOM 826 C CA . CYS A 1 107 ? 15.091 4.599 -31.844 1.00 84.31 107 CYS A CA 1
ATOM 827 C C . CYS A 1 107 ? 14.857 5.809 -32.758 1.00 84.31 107 CYS A C 1
ATOM 829 O O . CYS A 1 107 ? 15.675 6.731 -32.795 1.00 84.31 107 CYS A O 1
ATOM 831 N N . VAL A 1 108 ? 13.747 5.811 -33.499 1.00 83.50 108 VAL A N 1
ATOM 832 C CA . VAL A 1 108 ? 13.329 6.930 -34.356 1.00 83.50 108 VAL A CA 1
ATOM 833 C C . VAL A 1 108 ? 11.858 7.230 -34.075 1.00 83.50 108 VAL A C 1
ATOM 835 O O . VAL A 1 108 ? 11.013 6.336 -34.117 1.00 83.50 108 VAL A O 1
ATOM 838 N N . ASN A 1 109 ? 11.540 8.490 -33.767 1.00 80.81 109 ASN A N 1
ATOM 839 C CA . ASN A 1 109 ? 10.183 8.946 -33.434 1.00 80.81 109 ASN A CA 1
ATOM 840 C C . ASN A 1 109 ? 9.481 8.085 -32.355 1.00 80.81 109 ASN A C 1
ATOM 842 O O . ASN A 1 109 ? 8.330 7.697 -32.535 1.00 80.81 109 ASN A O 1
ATOM 846 N N . ASN A 1 110 ? 10.170 7.775 -31.248 1.00 82.50 110 ASN A N 1
ATOM 847 C CA . ASN A 1 110 ? 9.660 6.943 -30.140 1.00 82.50 110 ASN A CA 1
ATOM 848 C C . ASN A 1 110 ? 9.308 5.492 -30.517 1.00 82.50 110 ASN A C 1
ATOM 850 O O . ASN A 1 110 ? 8.598 4.813 -29.775 1.00 82.50 110 ASN A O 1
ATOM 854 N N . THR A 1 111 ? 9.822 4.997 -31.643 1.00 82.56 111 THR A N 1
ATOM 855 C CA . THR A 1 111 ? 9.669 3.604 -32.081 1.00 82.56 111 THR A CA 1
ATOM 856 C C . THR A 1 111 ? 11.010 2.994 -32.459 1.00 82.56 111 THR A C 1
ATOM 858 O O . THR A 1 111 ? 11.831 3.631 -33.124 1.00 82.56 111 THR A O 1
ATOM 861 N N . ILE A 1 112 ? 11.230 1.742 -32.057 1.00 81.62 112 ILE A N 1
ATOM 862 C CA . ILE A 1 112 ? 12.446 1.006 -32.406 1.00 81.62 112 ILE A CA 1
ATOM 863 C C . ILE A 1 112 ? 12.310 0.457 -33.831 1.00 81.62 112 ILE A C 1
ATOM 865 O O . ILE A 1 112 ? 11.427 -0.354 -34.119 1.00 81.62 112 ILE A O 1
ATOM 869 N N . VAL A 1 113 ? 13.193 0.890 -34.733 1.00 80.12 113 VAL A N 1
ATOM 870 C CA . VAL A 1 113 ? 13.172 0.529 -36.160 1.00 80.12 113 VAL A CA 1
ATOM 871 C C . VAL A 1 113 ? 14.531 0.014 -36.637 1.00 80.12 113 VAL A C 1
ATOM 873 O O . VAL A 1 113 ? 15.575 0.329 -36.069 1.00 80.12 113 VAL A O 1
ATOM 876 N N . TRP A 1 114 ? 14.525 -0.797 -37.696 1.00 80.31 114 TRP A N 1
ATOM 877 C CA . TRP A 1 114 ? 15.747 -1.232 -38.377 1.00 80.31 114 TRP A CA 1
ATOM 878 C C . TRP A 1 114 ? 16.259 -0.133 -39.317 1.00 80.31 114 TRP A C 1
ATOM 880 O O . TRP A 1 114 ? 15.492 0.408 -40.109 1.00 80.31 114 TRP A O 1
ATOM 890 N N . THR A 1 115 ? 17.559 0.159 -39.282 1.00 74.44 115 THR A N 1
ATOM 891 C CA . THR A 1 115 ? 18.190 1.230 -40.075 1.00 74.44 115 THR A CA 1
ATOM 892 C C . THR A 1 115 ? 18.576 0.824 -41.503 1.00 74.44 115 THR A C 1
ATOM 894 O O . THR A 1 115 ? 18.930 1.692 -42.294 1.00 74.44 115 THR A O 1
ATOM 897 N N . ASN A 1 116 ? 18.506 -0.469 -41.854 1.00 67.69 116 ASN A N 1
ATOM 898 C CA . ASN A 1 116 ? 18.999 -1.022 -43.131 1.00 67.69 116 ASN A CA 1
ATOM 899 C C . ASN A 1 116 ? 17.896 -1.514 -44.096 1.00 67.69 116 ASN A C 1
ATOM 901 O O . ASN A 1 116 ? 18.161 -2.397 -44.899 1.00 67.69 116 ASN A O 1
ATOM 905 N N . ASP A 1 117 ? 16.680 -0.966 -43.995 1.00 62.62 117 ASP A N 1
ATOM 906 C CA . ASP A 1 117 ? 15.579 -1.065 -44.977 1.00 62.62 117 ASP A CA 1
ATOM 907 C C . ASP A 1 117 ? 15.377 -2.452 -45.651 1.00 62.62 117 ASP A C 1
ATOM 909 O O . ASP A 1 117 ? 16.027 -2.766 -46.644 1.00 62.62 117 ASP A O 1
ATOM 913 N N . SER A 1 118 ? 14.486 -3.312 -45.109 1.00 58.44 118 SER A N 1
ATOM 914 C CA . SER A 1 118 ? 13.671 -4.287 -45.900 1.00 58.44 118 SER A CA 1
ATOM 915 C C . SER A 1 118 ? 12.901 -5.369 -45.116 1.00 58.44 118 SER A C 1
ATOM 917 O O . SER A 1 118 ? 12.054 -6.032 -45.716 1.00 58.44 118 SER A O 1
ATOM 919 N N . LEU A 1 119 ? 13.092 -5.586 -43.808 1.00 54.00 119 LEU A N 1
ATOM 920 C CA . LEU A 1 119 ? 12.374 -6.679 -43.122 1.00 54.00 119 LEU A CA 1
ATOM 921 C C . LEU A 1 119 ? 11.064 -6.198 -42.473 1.00 54.00 119 LEU A C 1
ATOM 923 O O . LEU A 1 119 ? 11.047 -5.765 -41.328 1.00 54.00 119 LEU A O 1
ATOM 927 N N . ASN A 1 120 ? 9.981 -6.265 -43.260 1.00 52.31 120 ASN A N 1
ATOM 928 C CA . ASN A 1 120 ? 8.560 -6.196 -42.879 1.00 52.31 120 ASN A CA 1
ATOM 929 C C . ASN A 1 120 ? 8.196 -5.255 -41.710 1.00 52.31 120 ASN A C 1
ATOM 931 O O . ASN A 1 120 ? 8.040 -5.689 -40.571 1.00 52.31 120 ASN A O 1
ATOM 935 N N . GLN A 1 121 ? 7.858 -4.002 -42.032 1.00 53.19 121 GLN A N 1
ATOM 936 C CA . GLN A 1 121 ? 7.121 -3.102 -41.125 1.00 53.19 121 GLN A CA 1
ATOM 937 C C . GLN A 1 121 ? 5.723 -3.636 -40.726 1.00 53.19 121 GLN A C 1
ATOM 939 O O . GLN A 1 121 ? 5.062 -3.068 -39.866 1.00 53.19 121 GLN A O 1
ATOM 944 N N . ASN A 1 122 ? 5.267 -4.741 -41.327 1.00 50.78 122 ASN A N 1
ATOM 945 C CA . ASN A 1 122 ? 3.936 -5.311 -41.115 1.00 50.78 122 ASN A CA 1
ATOM 946 C C . ASN A 1 122 ? 3.836 -6.253 -39.897 1.00 50.78 122 ASN A C 1
ATOM 948 O O . ASN A 1 122 ? 2.773 -6.836 -39.690 1.00 50.78 122 ASN A O 1
ATOM 952 N N . MET A 1 123 ? 4.903 -6.435 -39.103 1.00 51.69 123 MET A N 1
ATOM 953 C CA . MET A 1 123 ? 4.895 -7.356 -37.951 1.00 51.69 123 MET A CA 1
ATOM 954 C C . MET A 1 123 ? 5.427 -6.766 -36.636 1.00 51.69 123 MET A C 1
ATOM 956 O O . MET A 1 123 ? 5.786 -7.506 -35.725 1.00 51.69 123 MET A O 1
ATOM 960 N N . THR A 1 124 ? 5.427 -5.446 -36.489 1.00 54.66 124 THR A N 1
ATOM 961 C CA . THR A 1 124 ? 5.756 -4.812 -35.209 1.00 54.66 124 THR A CA 1
ATOM 962 C C . THR A 1 124 ? 4.692 -3.770 -34.909 1.00 54.66 124 THR A C 1
ATOM 964 O O . THR A 1 124 ? 4.748 -2.645 -35.395 1.00 54.66 124 THR A O 1
ATOM 967 N N . ASN A 1 125 ? 3.716 -4.126 -34.068 1.00 55.28 125 ASN A N 1
ATOM 968 C CA . ASN A 1 125 ? 3.173 -3.135 -33.139 1.00 55.28 125 ASN A CA 1
ATOM 969 C C . ASN A 1 125 ? 4.382 -2.678 -32.313 1.00 55.28 125 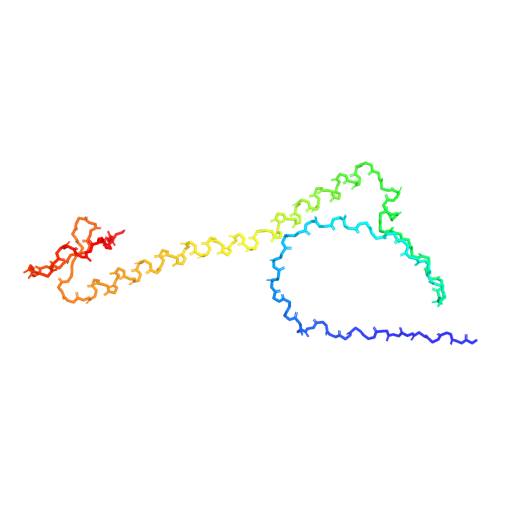ASN A C 1
ATOM 971 O O . ASN A 1 125 ? 4.790 -3.377 -31.392 1.00 55.28 125 ASN A O 1
ATOM 975 N N . GLY A 1 126 ? 5.061 -1.635 -32.795 1.00 59.19 126 GLY A N 1
ATOM 976 C CA . GLY A 1 126 ? 6.440 -1.341 -32.433 1.00 59.19 126 GLY A CA 1
ATOM 977 C C . GLY A 1 126 ? 6.585 -1.098 -30.942 1.00 59.19 126 GLY A C 1
ATOM 978 O O . GLY A 1 126 ? 5.881 -0.255 -30.385 1.00 59.19 126 GLY A O 1
ATOM 979 N N . THR A 1 127 ? 7.514 -1.825 -30.325 1.00 71.94 127 THR A N 1
ATOM 980 C CA . THR A 1 127 ? 8.023 -1.513 -28.992 1.00 71.94 127 THR A CA 1
ATOM 981 C C . THR A 1 127 ? 8.441 -0.047 -28.991 1.00 71.94 127 THR A C 1
ATOM 983 O O . THR A 1 127 ? 9.173 0.409 -29.885 1.00 71.94 127 THR A O 1
ATOM 986 N N . ARG A 1 128 ? 7.874 0.719 -28.058 1.00 77.12 128 ARG A N 1
ATOM 987 C CA . ARG A 1 128 ? 8.209 2.133 -27.919 1.00 77.12 128 ARG A CA 1
ATOM 988 C C . ARG A 1 128 ? 9.612 2.252 -27.345 1.00 77.12 128 ARG A C 1
ATOM 990 O O . ARG A 1 128 ? 10.077 1.360 -26.651 1.00 77.12 128 ARG A O 1
ATOM 997 N N . CYS A 1 129 ? 10.268 3.349 -27.681 1.00 79.62 129 CYS A N 1
ATOM 998 C CA . CYS A 1 129 ? 11.529 3.733 -27.070 1.00 79.62 129 CYS A CA 1
ATOM 999 C C . CYS A 1 129 ? 11.392 5.108 -26.420 1.00 79.62 129 CYS A C 1
ATOM 1001 O O . CYS A 1 129 ? 10.711 5.994 -26.973 1.00 79.62 129 CYS A O 1
ATOM 1003 N N . GLY A 1 130 ? 12.057 5.271 -25.278 1.00 67.62 130 GLY A N 1
ATOM 1004 C CA . GLY A 1 130 ? 12.035 6.486 -24.459 1.00 67.62 130 GLY A CA 1
ATOM 1005 C C . GLY A 1 130 ? 11.154 6.411 -23.221 1.00 67.62 130 GLY A C 1
ATOM 1006 O O . GLY A 1 130 ? 9.971 6.022 -23.348 1.00 67.62 130 GLY A O 1
#

Organism: Bison bison bison (NCBI:txid43346)

Secondary structure (DSSP, 8-state):
--------------------------------------S-------HHHHGGG--HHHHHHHHHHHHHHHHHHHHHHHHHHHHHHHHHHHHHHHHHHHHHHSTTEEEETTEEEETTS-S-GGG--PPB--

Radius of gyration: 31.26 Å; chains: 1; bounding box: 52×43×94 Å

Foldseek 3Di:
DDDDDPPPPPDDPDDDPPDDDDDDDDDPDDDDDDDDDDDDDPPDDDPVVVCVVPDPVNVVVVVVVVVVVVVVVVVVVVVVVVVVVVVVVVVLVVVLVVLVVPPQWDQDPQFIDGNPDDDDPPPDPTSGDD